Protein AF-A0A258B3Z6-F1 (afdb_monomer_lite)

Sequence (157 aa):
MPLRCSELRPTTVSSTLDAQGHAGKTSWTLSNAPADTHTAQIVAMACARYFIERSFQDAKSSLGLADYQTCGWLAWHHHMALVMLAMKFQLHERMLHAQAHPLLSTADIVELLRHHLLAAAVTPESVMAQLQHRHRKRQNSIDSAGRNQRPPDDLPK

Foldseek 3Di:
DDDDPVQWDFWDWDFDADPVRDGHDIDTDTDPDPPPDDSVVVVVVVVVVVVVVVLVVLLVPQVCLVVDDDPDPVSNVVSVVSSVVLSVVLVVVCVVCCPVCVPDDSNNVSVVCVVVVCVVQDDPVSVVVVVVVVVVVVVVVVVVVVVVPDDPPPDDD

pLDDT: mean 81.95, std 12.82, range [42.84, 95.75]

Secondary structure (DSSP, 8-state):
-PPPGGG----EEEEEEPTTS-EEEEEEE-----TTS-HHHHHHHHHHHHHHHHHHHHHHHHS-TT------HHHHHHHHHHHHHHHHHHHHHHHHTTTT-TT--HHHHHHHHHHHHHHHH--HHHHHHHHHHHHHHHHHHHHHHHHHHS-GGGS--

Structure (mmCIF, N/CA/C/O backbone):
data_AF-A0A258B3Z6-F1
#
_entry.id   AF-A0A258B3Z6-F1
#
loop_
_atom_site.group_PDB
_atom_site.id
_atom_site.type_symbol
_atom_site.label_atom_id
_atom_site.label_alt_id
_atom_site.label_comp_id
_atom_site.label_asym_id
_atom_site.label_entity_id
_atom_site.label_seq_id
_atom_site.pdbx_PDB_ins_code
_atom_site.Cartn_x
_atom_site.Cartn_y
_atom_site.Cartn_z
_atom_site.occupancy
_atom_site.B_iso_or_equiv
_atom_site.auth_seq_id
_atom_site.auth_comp_id
_atom_site.auth_asym_id
_atom_site.auth_atom_id
_atom_site.pdbx_PDB_model_num
ATOM 1 N N . MET A 1 1 ? -28.056 19.227 1.611 1.00 42.84 1 MET A N 1
ATOM 2 C CA . MET A 1 1 ? -28.483 20.057 2.759 1.00 42.84 1 MET A CA 1
ATOM 3 C C . MET A 1 1 ? -27.296 20.223 3.694 1.00 42.84 1 MET A C 1
ATOM 5 O O . MET A 1 1 ? -26.761 19.197 4.096 1.00 42.84 1 MET A O 1
ATOM 9 N N . PRO A 1 2 ? -26.835 21.447 3.999 1.00 50.47 2 PRO A N 1
ATOM 10 C CA . PRO A 1 2 ? -25.811 21.646 5.018 1.00 50.47 2 PRO A CA 1
ATOM 11 C C . PRO A 1 2 ? -26.442 21.484 6.406 1.00 50.47 2 PRO A C 1
ATOM 13 O O . PRO A 1 2 ? -27.459 22.105 6.713 1.00 50.47 2 PRO A O 1
ATOM 16 N N . LEU A 1 3 ? -25.860 20.612 7.223 1.00 48.69 3 LEU A N 1
ATOM 17 C CA . LEU A 1 3 ? -26.284 20.371 8.600 1.00 48.69 3 LEU A CA 1
ATOM 18 C C . LEU A 1 3 ? -25.861 21.558 9.473 1.00 48.69 3 LEU A C 1
ATOM 20 O O . LEU A 1 3 ? -24.740 22.057 9.349 1.00 48.69 3 LEU A O 1
ATOM 24 N N . ARG A 1 4 ? -26.764 22.048 10.331 1.00 52.25 4 ARG A N 1
ATOM 25 C CA . ARG A 1 4 ? -26.463 23.154 11.252 1.00 52.25 4 ARG A CA 1
ATOM 26 C C . ARG A 1 4 ? -25.600 22.634 12.399 1.00 52.25 4 ARG A C 1
ATOM 28 O O . ARG A 1 4 ? -25.882 21.582 12.960 1.00 52.25 4 ARG A O 1
ATOM 35 N N . CYS A 1 5 ? -24.611 23.427 12.809 1.00 46.09 5 CYS A N 1
ATOM 36 C CA . CYS A 1 5 ? -23.707 23.124 13.928 1.00 46.09 5 CYS A CA 1
ATOM 37 C C . CYS A 1 5 ? -24.450 22.806 15.252 1.00 46.09 5 CYS A C 1
ATOM 39 O O . CYS A 1 5 ? -23.914 22.127 16.118 1.00 46.09 5 CYS A O 1
ATOM 41 N N . SER A 1 6 ? -25.710 23.240 15.390 1.00 55.66 6 SER A N 1
ATOM 42 C CA . SER A 1 6 ? -26.583 22.976 16.542 1.00 55.66 6 SER A CA 1
ATOM 43 C C . SER A 1 6 ? -27.153 21.551 16.628 1.00 55.66 6 SER A C 1
ATOM 45 O O . SER A 1 6 ? -27.697 21.198 17.670 1.00 55.66 6 SER A O 1
ATOM 47 N N . GLU A 1 7 ? -27.079 20.748 15.560 1.00 54.47 7 GLU A N 1
ATOM 48 C CA . GLU A 1 7 ? -27.580 19.358 15.547 1.00 54.47 7 GLU A CA 1
ATOM 49 C C . GLU A 1 7 ? -26.497 18.316 15.866 1.00 54.47 7 GLU A 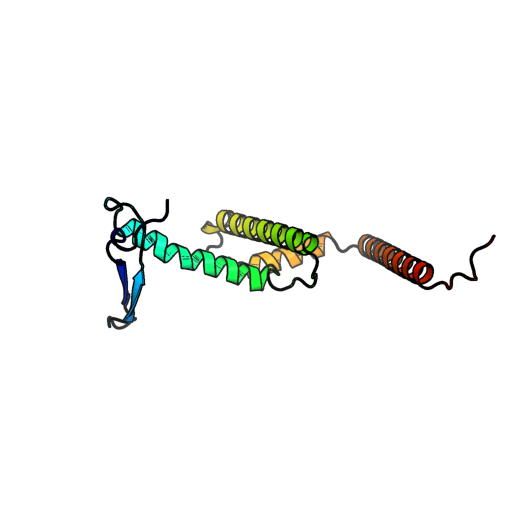C 1
ATOM 51 O O . GLU A 1 7 ? -26.793 17.136 16.047 1.00 54.47 7 GLU A O 1
ATOM 56 N N . LEU A 1 8 ? -25.243 18.751 16.009 1.00 53.97 8 LEU A N 1
ATOM 57 C CA . LEU A 1 8 ? -24.134 17.903 16.432 1.00 53.97 8 LEU A CA 1
ATOM 58 C C . LEU A 1 8 ? -24.225 17.681 17.955 1.00 53.97 8 LEU A C 1
ATOM 60 O O . LEU A 1 8 ? -24.019 18.603 18.744 1.00 53.97 8 LEU A O 1
ATOM 64 N N . ARG A 1 9 ? -24.569 16.457 18.376 1.00 55.47 9 ARG A N 1
ATOM 65 C CA . ARG A 1 9 ? -24.631 16.011 19.786 1.00 55.47 9 ARG A CA 1
ATOM 66 C C . ARG A 1 9 ? -23.438 15.106 20.150 1.00 55.47 9 ARG A C 1
ATOM 68 O O . ARG A 1 9 ? -22.700 14.689 19.262 1.00 55.47 9 ARG A O 1
ATOM 75 N N . PRO A 1 10 ? -23.147 14.924 21.454 1.00 54.91 10 PRO A N 1
ATOM 76 C CA . PRO A 1 10 ? -21.837 15.218 22.007 1.00 54.91 10 PRO A CA 1
ATOM 77 C C . PRO A 1 10 ? -20.781 14.185 21.633 1.00 54.91 10 PRO A C 1
ATOM 79 O O . PRO A 1 10 ? -20.937 12.977 21.781 1.00 54.91 10 PRO A O 1
ATOM 82 N N . THR A 1 11 ? -19.669 14.749 21.194 1.00 55.53 11 THR A N 1
ATOM 83 C CA . THR A 1 11 ? -18.304 14.397 21.547 1.00 55.53 11 THR A CA 1
ATOM 84 C C . THR A 1 11 ? -18.144 13.121 22.378 1.00 55.53 11 THR A C 1
ATOM 86 O O . THR A 1 11 ? -18.257 13.135 23.603 1.00 55.53 11 THR A O 1
ATOM 89 N N . THR A 1 12 ? -17.838 12.003 21.717 1.00 57.03 12 THR A N 1
ATOM 90 C CA . THR A 1 12 ? -17.417 10.805 22.448 1.00 57.03 12 THR A CA 1
ATOM 91 C C . THR A 1 12 ? -15.988 11.024 22.935 1.00 57.03 12 THR A C 1
ATOM 93 O O . THR A 1 12 ? -15.103 11.375 22.148 1.00 57.03 12 THR A O 1
ATOM 96 N N . VAL A 1 13 ? -15.786 10.871 24.244 1.00 60.09 13 VAL A N 1
ATOM 97 C CA . VAL A 1 13 ? -14.481 10.993 24.894 1.00 60.09 13 VAL A CA 1
ATOM 98 C C . VAL A 1 13 ? -13.855 9.613 24.974 1.00 60.09 13 VAL A C 1
ATOM 100 O O . VAL A 1 13 ? -14.380 8.731 25.648 1.00 60.09 13 VAL A O 1
ATOM 103 N N . SER A 1 14 ? -12.721 9.434 24.306 1.00 64.62 14 SER A N 1
ATOM 104 C CA . SER A 1 14 ? -11.861 8.273 24.519 1.00 64.62 14 SER A CA 1
ATOM 105 C C . SER A 1 14 ? -10.608 8.737 25.257 1.00 64.62 14 SER A C 1
ATOM 107 O O . SER A 1 14 ? -9.859 9.568 24.731 1.00 64.62 14 SER A O 1
ATOM 109 N N . SER A 1 15 ? -10.373 8.222 26.463 1.00 61.16 15 SER A N 1
ATOM 110 C CA . SER A 1 15 ? -9.105 8.384 27.177 1.00 61.16 15 SER A CA 1
ATOM 111 C C . SER A 1 15 ? -8.252 7.134 26.984 1.00 61.16 15 SER A C 1
ATOM 113 O O . SER A 1 15 ? -8.717 6.006 27.141 1.00 61.16 15 SER A O 1
ATOM 115 N N . THR A 1 16 ? -6.988 7.323 26.619 1.00 61.38 16 THR A N 1
ATOM 116 C CA . THR A 1 16 ? -5.997 6.245 26.684 1.00 61.38 16 THR A CA 1
ATOM 117 C C . THR A 1 16 ? -5.494 6.142 28.119 1.00 61.38 16 THR A C 1
ATOM 119 O O . THR A 1 16 ? -5.074 7.158 28.671 1.00 61.38 16 THR A O 1
ATOM 122 N N . LEU A 1 17 ? -5.515 4.953 28.714 1.00 65.62 17 LEU A N 1
ATOM 123 C CA . LEU A 1 17 ? -4.853 4.684 29.994 1.00 65.62 17 LEU A CA 1
ATOM 124 C C . LEU A 1 17 ? -3.386 4.334 29.723 1.00 65.62 17 LEU A C 1
ATOM 126 O O . LEU A 1 17 ? -3.095 3.623 28.759 1.00 65.62 17 LEU A O 1
ATOM 130 N N . ASP A 1 18 ? -2.465 4.855 30.530 1.00 68.19 18 ASP A N 1
ATOM 131 C CA . ASP A 1 18 ? -1.068 4.420 30.479 1.00 68.19 18 ASP A CA 1
ATOM 132 C C . ASP A 1 18 ? -0.891 3.040 31.152 1.00 68.19 18 ASP A C 1
ATOM 134 O O . ASP A 1 18 ? -1.810 2.498 31.771 1.00 68.19 18 ASP A O 1
ATOM 138 N N . ALA A 1 19 ? 0.304 2.450 31.045 1.00 63.25 19 ALA A N 1
ATOM 139 C CA . ALA A 1 19 ? 0.613 1.152 31.658 1.00 63.25 19 ALA A CA 1
ATOM 140 C C . ALA A 1 19 ? 0.548 1.158 33.204 1.00 63.25 19 ALA A C 1
ATOM 142 O O . ALA A 1 19 ? 0.630 0.097 33.818 1.00 63.25 19 ALA A O 1
ATOM 143 N N . GLN A 1 20 ? 0.418 2.334 33.829 1.00 70.75 20 GLN A N 1
ATOM 144 C CA . GLN A 1 20 ? 0.352 2.537 35.278 1.00 70.75 20 GLN A CA 1
ATOM 145 C C . GLN A 1 20 ? -1.060 2.937 35.753 1.00 70.75 20 GLN A C 1
ATOM 147 O O . GLN A 1 20 ? -1.266 3.146 36.945 1.00 70.75 20 GLN A O 1
ATOM 152 N N . GLY A 1 21 ? -2.045 2.998 34.848 1.00 63.91 21 GLY A N 1
ATOM 153 C CA . GLY A 1 21 ? -3.438 3.323 35.154 1.00 63.91 21 GLY A CA 1
ATOM 154 C C . GLY A 1 21 ? -3.749 4.818 35.293 1.00 63.91 21 GLY A C 1
ATOM 155 O O . GLY A 1 21 ? -4.877 5.160 35.649 1.00 63.91 21 GLY A O 1
ATOM 156 N N . HIS A 1 22 ? -2.812 5.722 35.000 1.00 71.00 22 HIS A N 1
ATOM 157 C CA . HIS A 1 22 ? -3.098 7.152 34.953 1.00 71.00 22 HIS A CA 1
ATOM 158 C C . HIS A 1 22 ? -3.884 7.515 33.690 1.00 71.00 22 HIS A C 1
ATOM 160 O O . HIS A 1 22 ? -3.708 6.942 32.608 1.00 71.00 22 HIS A O 1
ATOM 166 N N . ALA A 1 23 ? -4.754 8.518 33.835 1.00 64.12 23 ALA A N 1
ATOM 167 C CA . ALA A 1 23 ? -5.478 9.109 32.721 1.00 64.12 23 ALA A CA 1
ATOM 168 C C . ALA A 1 23 ? -4.476 9.757 31.753 1.00 64.12 23 ALA A C 1
ATOM 170 O O . ALA A 1 23 ? -3.927 10.824 32.024 1.00 64.12 23 ALA A O 1
ATOM 171 N N . GLY A 1 24 ? -4.221 9.082 30.633 1.00 70.00 24 GLY A N 1
ATOM 172 C CA . GLY A 1 24 ? -3.402 9.598 29.548 1.00 70.00 24 GLY A CA 1
ATOM 173 C C . GLY A 1 24 ? -4.154 10.634 28.711 1.00 70.00 24 GLY A C 1
ATOM 174 O O . GLY A 1 24 ? -5.061 11.327 29.171 1.00 70.00 24 GLY A O 1
ATOM 175 N N . LYS A 1 25 ? -3.773 10.764 27.438 1.00 75.75 25 LYS A N 1
ATOM 176 C CA . LYS A 1 25 ? -4.321 11.792 26.547 1.00 75.75 25 LYS A CA 1
ATOM 177 C C . LYS A 1 25 ? -5.818 11.571 26.289 1.00 75.75 25 LYS A C 1
ATOM 179 O O . LYS A 1 25 ? -6.220 10.563 25.711 1.00 75.75 25 LYS A O 1
ATOM 184 N N . THR A 1 26 ? -6.631 12.560 26.647 1.00 78.75 26 THR A N 1
ATOM 185 C CA . THR A 1 26 ? -8.063 12.597 26.325 1.00 78.75 26 THR A CA 1
ATOM 186 C C . THR A 1 26 ? -8.271 13.089 24.893 1.00 78.75 26 THR A C 1
ATOM 188 O O . THR A 1 26 ? -7.858 14.198 24.548 1.00 78.75 26 THR A O 1
ATOM 191 N N . SER A 1 27 ? -8.914 12.277 24.049 1.00 71.75 27 SER A N 1
ATOM 192 C CA . SER A 1 27 ? -9.300 12.654 22.686 1.00 71.75 27 SER A CA 1
ATOM 193 C C . SER A 1 27 ? -10.816 12.791 22.575 1.00 71.75 27 SER A C 1
ATOM 195 O O . SER A 1 27 ? -11.572 11.978 23.105 1.00 71.75 27 SER A O 1
ATOM 197 N N . TRP A 1 28 ? -11.243 13.844 21.885 1.00 80.56 28 TRP A N 1
ATOM 198 C CA . TRP A 1 28 ? -12.636 14.213 21.687 1.00 80.56 28 TRP A CA 1
ATOM 199 C C . TRP A 1 28 ? -12.983 14.004 20.212 1.00 80.56 28 TRP A C 1
ATOM 201 O O . TRP A 1 28 ? -12.353 14.614 19.348 1.00 80.56 28 TRP A O 1
ATOM 211 N N . THR A 1 29 ? -13.967 13.150 19.914 1.00 77.19 29 THR A N 1
ATOM 212 C CA . THR A 1 29 ? -14.414 12.903 18.530 1.00 77.19 29 THR A CA 1
ATOM 213 C C . THR A 1 29 ? -15.829 13.413 18.324 1.00 77.19 29 THR A C 1
ATOM 215 O O . THR A 1 29 ? -16.747 12.983 19.020 1.00 77.19 29 THR A O 1
ATOM 218 N N . LEU A 1 30 ? -16.008 14.304 17.348 1.00 82.06 30 LEU A N 1
ATOM 219 C CA . LEU A 1 30 ? -17.314 14.810 16.938 1.00 82.06 30 LEU A CA 1
ATOM 220 C C . LEU A 1 30 ? -17.882 13.936 15.815 1.00 82.06 30 LEU A C 1
ATOM 222 O O . LEU A 1 30 ? -17.179 13.640 14.850 1.00 82.06 30 LEU A O 1
ATOM 226 N N . SER A 1 31 ? -19.147 13.538 15.934 1.00 79.19 31 SER A N 1
ATOM 227 C CA . SER A 1 31 ? -19.838 12.721 14.936 1.00 79.19 31 SER A CA 1
ATOM 228 C C . SER A 1 31 ? -21.164 13.360 14.540 1.00 79.19 31 SER A C 1
ATOM 230 O O . SER A 1 31 ? -21.823 13.998 15.355 1.00 79.19 31 SER A O 1
ATOM 232 N N . ASN A 1 32 ? -21.551 13.157 13.282 1.00 85.69 32 ASN A N 1
ATOM 233 C CA . ASN A 1 32 ? -22.863 13.521 12.745 1.00 85.69 32 ASN A CA 1
ATOM 234 C C . ASN A 1 32 ? -23.795 12.295 12.636 1.00 85.69 32 ASN A C 1
ATOM 236 O O . ASN A 1 32 ? -24.712 12.259 11.818 1.00 85.69 32 ASN A O 1
ATOM 240 N N . ALA A 1 33 ? -23.514 11.233 13.391 1.00 83.00 33 ALA A N 1
ATOM 241 C CA . ALA A 1 33 ? -24.364 10.051 13.411 1.00 83.00 33 ALA A CA 1
ATOM 242 C C . ALA A 1 33 ? -25.746 10.376 14.027 1.00 83.00 33 ALA A C 1
ATOM 244 O O . ALA A 1 33 ? -25.823 11.227 14.919 1.00 83.00 33 ALA A O 1
ATOM 245 N N . PRO A 1 34 ? -26.835 9.712 13.586 1.00 82.56 34 PRO A N 1
ATOM 246 C CA . PRO A 1 34 ? -28.155 9.858 14.197 1.00 82.56 34 PRO A CA 1
ATOM 247 C C . PRO A 1 34 ? -28.119 9.623 15.710 1.00 82.56 34 PRO A C 1
ATOM 249 O O . PRO A 1 34 ? -27.330 8.809 16.190 1.00 82.56 34 PRO A O 1
ATOM 252 N N . ALA A 1 35 ? -29.017 10.273 16.453 1.00 77.56 35 ALA A N 1
ATOM 253 C CA . ALA A 1 35 ? -29.052 10.202 17.918 1.00 77.56 35 ALA A CA 1
ATOM 254 C C . ALA A 1 35 ? -29.264 8.781 18.485 1.00 77.56 35 ALA A C 1
ATOM 256 O O . ALA A 1 35 ? -28.900 8.531 19.627 1.00 77.56 35 ALA A O 1
ATOM 257 N N . ASP A 1 36 ? -29.818 7.865 17.687 1.00 83.81 36 ASP A N 1
ATOM 258 C CA . ASP A 1 36 ? -30.040 6.453 18.038 1.00 83.81 36 ASP A CA 1
ATOM 259 C C . ASP A 1 36 ? -28.802 5.559 17.784 1.00 83.81 36 ASP A C 1
ATOM 261 O O . ASP A 1 36 ? -28.819 4.343 17.955 1.00 83.81 36 ASP A O 1
ATOM 265 N N . THR A 1 37 ? -27.685 6.142 17.337 1.00 82.50 37 THR A N 1
ATOM 266 C CA . THR A 1 37 ? -26.469 5.373 17.048 1.00 82.50 37 THR A CA 1
ATOM 267 C C . THR A 1 37 ? -25.771 4.983 18.343 1.00 82.50 37 THR A C 1
ATOM 269 O O . THR A 1 37 ? -25.396 5.835 19.149 1.00 82.50 37 THR A O 1
ATOM 272 N N . HIS A 1 38 ? -25.524 3.687 18.522 1.00 85.19 38 HIS A N 1
ATOM 273 C CA . HIS A 1 38 ? -24.864 3.176 19.716 1.00 85.19 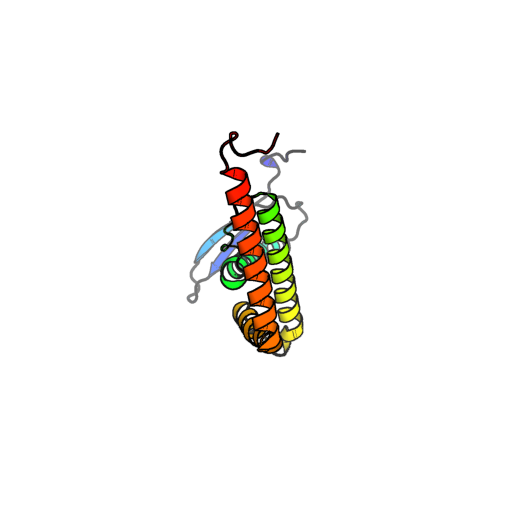38 HIS A CA 1
ATOM 274 C C . HIS A 1 38 ? -23.436 3.733 19.864 1.00 85.19 38 HIS A C 1
ATOM 276 O O . HIS A 1 38 ? -22.633 3.665 18.930 1.00 85.19 38 HIS A O 1
ATOM 282 N N . THR A 1 39 ? -23.075 4.203 21.063 1.00 82.69 39 THR A N 1
ATOM 283 C CA . THR A 1 39 ? -21.763 4.816 21.349 1.00 82.69 39 THR A CA 1
ATOM 284 C C . THR A 1 39 ? -20.591 3.935 20.917 1.00 82.69 39 THR A C 1
ATOM 286 O O . THR A 1 39 ? -19.624 4.437 20.351 1.00 82.69 39 THR A O 1
ATOM 289 N N . ALA A 1 40 ? -20.678 2.610 21.098 1.00 84.62 40 ALA A N 1
ATOM 290 C CA . ALA A 1 40 ? -19.601 1.708 20.676 1.00 84.62 40 ALA A CA 1
ATOM 291 C C . ALA A 1 40 ? -19.372 1.711 19.154 1.00 84.62 40 ALA A C 1
ATOM 293 O O . ALA A 1 40 ? -18.240 1.533 18.714 1.00 84.62 40 ALA A O 1
ATOM 294 N N . GLN A 1 41 ? -20.410 1.955 18.345 1.00 84.81 41 GLN A N 1
ATOM 295 C CA . GLN A 1 41 ? -20.257 2.088 16.893 1.00 84.81 41 GLN A CA 1
ATOM 296 C C . GLN A 1 41 ? -19.522 3.384 16.540 1.00 84.81 41 GLN A C 1
ATOM 298 O O . GLN A 1 41 ? -18.625 3.367 15.701 1.00 84.81 41 GLN A O 1
ATOM 303 N N . ILE A 1 42 ? -19.840 4.488 17.226 1.00 84.75 42 ILE A N 1
ATOM 304 C CA . ILE A 1 42 ? -19.155 5.777 17.046 1.00 84.75 42 ILE A CA 1
ATOM 305 C C . ILE A 1 42 ? -17.671 5.650 17.419 1.00 84.75 42 ILE A C 1
ATOM 307 O O . ILE A 1 42 ? -16.805 6.100 16.669 1.00 84.75 42 ILE A O 1
ATOM 311 N N . VAL A 1 43 ? -17.364 4.977 18.533 1.00 84.56 43 VAL A N 1
ATOM 312 C CA . VAL A 1 43 ? -15.979 4.687 18.940 1.00 84.56 43 VAL A CA 1
ATOM 313 C C . VAL A 1 43 ? -15.278 3.809 17.905 1.00 84.56 43 VAL A C 1
ATOM 315 O O . VAL A 1 43 ? -14.165 4.131 17.498 1.00 84.56 43 VAL A O 1
ATOM 318 N N . ALA A 1 44 ? -15.922 2.743 17.422 1.00 85.38 44 ALA A N 1
ATOM 319 C CA . ALA A 1 44 ? -15.342 1.871 16.402 1.00 85.38 44 ALA A CA 1
ATOM 320 C C . ALA A 1 44 ? -15.007 2.637 15.109 1.00 85.38 44 ALA A C 1
ATOM 322 O O . ALA A 1 44 ? -13.916 2.471 14.565 1.00 85.38 44 ALA A O 1
ATOM 323 N N . MET A 1 45 ? -15.895 3.527 14.653 1.00 85.81 45 MET A N 1
ATOM 324 C CA . MET A 1 45 ? -15.647 4.405 13.502 1.00 85.81 45 MET A CA 1
ATOM 325 C C . MET A 1 45 ? -14.473 5.362 13.752 1.00 85.81 45 MET A C 1
ATOM 327 O O . MET A 1 45 ? -13.621 5.534 12.881 1.00 85.81 45 MET A O 1
ATOM 331 N N . ALA A 1 46 ? -14.388 5.952 14.948 1.00 85.50 46 ALA A N 1
ATOM 332 C CA . ALA A 1 46 ? -13.282 6.830 15.323 1.00 85.50 46 ALA A CA 1
ATOM 333 C C . ALA A 1 46 ? -11.936 6.082 15.338 1.00 85.50 46 ALA A C 1
ATOM 335 O O . ALA A 1 46 ? -10.927 6.588 14.839 1.00 85.50 46 ALA A O 1
ATOM 336 N N . CYS A 1 47 ? -11.928 4.852 15.856 1.00 85.50 47 CYS A N 1
ATOM 337 C CA . CYS A 1 47 ? -10.758 3.979 15.867 1.00 85.50 47 CYS A CA 1
ATOM 338 C C . CYS A 1 47 ? -10.374 3.495 14.461 1.00 85.50 47 CYS A C 1
ATOM 340 O O . CYS A 1 47 ? -9.186 3.335 14.181 1.00 85.50 47 CYS A O 1
ATOM 342 N N . ALA A 1 48 ? -11.340 3.322 13.551 1.00 88.00 48 ALA A N 1
ATOM 343 C CA . ALA A 1 48 ? -11.088 2.866 12.184 1.00 88.00 48 ALA A CA 1
ATOM 344 C C . ALA A 1 48 ? -10.120 3.781 11.406 1.00 88.00 48 ALA A C 1
ATOM 346 O O . ALA A 1 48 ? -9.358 3.301 10.563 1.00 88.00 48 ALA A O 1
ATOM 347 N N . ARG A 1 49 ? -10.081 5.081 11.740 1.00 87.44 49 ARG A N 1
ATOM 348 C CA . ARG A 1 49 ? -9.140 6.063 11.171 1.00 87.44 49 ARG A CA 1
ATOM 349 C C . ARG A 1 49 ? -7.685 5.596 11.250 1.00 87.44 49 ARG A C 1
ATOM 351 O O . ARG A 1 49 ? -6.940 5.778 10.290 1.00 87.44 49 ARG A O 1
ATOM 358 N N . TYR A 1 50 ? -7.293 4.967 12.359 1.00 89.19 50 TYR A N 1
ATOM 359 C CA . TYR A 1 50 ? -5.929 4.472 12.543 1.00 89.19 50 TYR A CA 1
ATOM 360 C C . TYR A 1 50 ? -5.536 3.456 11.462 1.00 89.19 50 TYR A C 1
ATOM 362 O O . TYR A 1 50 ? -4.451 3.547 10.893 1.00 89.19 50 TYR A O 1
ATOM 370 N N . PHE A 1 51 ? -6.429 2.521 11.125 1.00 89.06 51 PHE A N 1
ATOM 371 C CA . PHE A 1 51 ? -6.150 1.504 10.108 1.00 89.06 51 PHE A CA 1
ATOM 372 C C . PHE A 1 51 ? -6.022 2.109 8.708 1.00 89.06 51 PHE A C 1
ATOM 374 O O . PHE A 1 51 ? -5.184 1.665 7.922 1.00 89.06 51 PHE A O 1
ATOM 381 N N . ILE A 1 52 ? -6.801 3.152 8.409 1.00 90.31 52 ILE A N 1
ATOM 382 C CA . ILE A 1 52 ? -6.698 3.896 7.147 1.00 90.31 52 ILE A CA 1
ATOM 383 C C . ILE A 1 52 ? -5.332 4.584 7.060 1.00 90.31 52 ILE A C 1
ATOM 385 O O . ILE A 1 52 ? -4.607 4.403 6.082 1.00 90.31 52 ILE A O 1
ATOM 389 N N . GLU A 1 53 ? -4.945 5.329 8.097 1.00 93.38 53 GLU A N 1
ATOM 390 C CA . GLU A 1 53 ? -3.647 6.010 8.156 1.00 93.38 53 GLU A CA 1
ATOM 391 C C . GLU A 1 53 ? -2.485 5.028 8.046 1.00 93.38 53 GLU A C 1
ATOM 393 O O . GLU A 1 53 ? -1.542 5.269 7.289 1.00 93.38 53 GLU A O 1
ATOM 398 N N . ARG A 1 54 ? -2.581 3.890 8.740 1.00 91.00 54 ARG A N 1
ATOM 399 C CA . ARG A 1 54 ? -1.562 2.848 8.673 1.00 91.00 54 ARG A CA 1
ATOM 400 C C . ARG A 1 54 ? -1.447 2.251 7.272 1.00 91.00 54 ARG A C 1
ATOM 402 O O . ARG A 1 54 ? -0.335 2.095 6.780 1.00 91.00 54 ARG A O 1
ATOM 409 N N . SER A 1 55 ? -2.573 2.004 6.603 1.00 90.81 55 SER A N 1
ATOM 410 C CA . SER A 1 55 ? -2.588 1.501 5.221 1.00 90.81 55 SER A CA 1
ATOM 411 C C . SER A 1 55 ? -1.910 2.478 4.253 1.00 90.81 55 SER A C 1
ATOM 413 O O . SER A 1 55 ? -1.121 2.069 3.404 1.00 90.81 55 SER A O 1
ATOM 415 N N . PHE A 1 56 ? -2.142 3.786 4.407 1.00 91.88 56 PHE A N 1
ATOM 416 C CA . PHE A 1 56 ? -1.454 4.799 3.600 1.00 91.88 56 PHE A CA 1
ATOM 417 C C . PHE A 1 56 ? 0.031 4.934 3.940 1.00 91.88 56 PHE A C 1
ATOM 419 O O . PHE A 1 56 ? 0.834 5.217 3.050 1.00 91.88 56 PHE A O 1
ATOM 426 N N . GLN A 1 57 ? 0.414 4.758 5.205 1.00 92.69 57 GLN A N 1
ATOM 427 C CA . GLN A 1 57 ? 1.818 4.753 5.609 1.00 92.69 57 GLN A CA 1
ATOM 428 C C . GLN A 1 57 ? 2.571 3.598 4.940 1.00 92.69 57 GLN A C 1
ATOM 430 O O . GLN A 1 57 ? 3.645 3.812 4.378 1.00 92.69 57 GLN A O 1
ATOM 435 N N . ASP A 1 58 ? 1.971 2.411 4.941 1.00 91.19 58 ASP A N 1
ATOM 436 C CA . ASP A 1 58 ? 2.493 1.216 4.283 1.00 91.19 58 ASP A CA 1
ATOM 437 C C . ASP A 1 58 ? 2.580 1.397 2.756 1.00 91.19 58 ASP A C 1
ATOM 439 O O . ASP A 1 58 ? 3.588 1.056 2.136 1.00 91.19 58 ASP A O 1
ATOM 443 N N . ALA A 1 59 ? 1.572 2.021 2.140 1.00 92.44 59 ALA A N 1
ATOM 444 C CA . ALA A 1 59 ? 1.592 2.317 0.710 1.00 92.44 59 ALA A CA 1
ATOM 445 C C . ALA A 1 59 ? 2.705 3.305 0.318 1.00 92.44 59 ALA A C 1
ATOM 447 O O . ALA A 1 59 ? 3.338 3.159 -0.729 1.00 92.44 59 ALA A O 1
ATOM 448 N N . LYS A 1 60 ? 2.974 4.308 1.162 1.00 91.56 60 LYS A N 1
ATOM 449 C CA . LYS A 1 60 ? 4.087 5.249 0.958 1.00 91.56 60 LYS A CA 1
ATOM 450 C C . LYS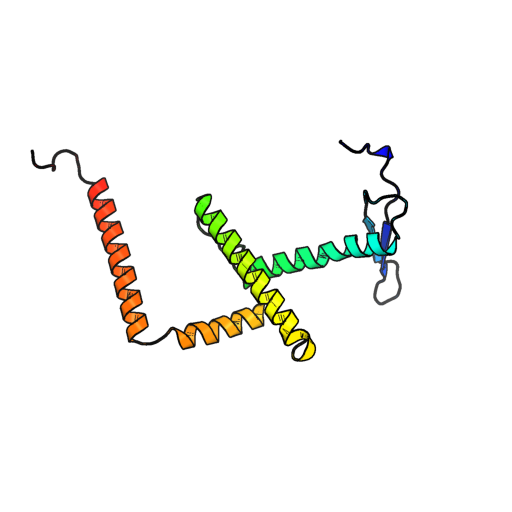 A 1 60 ? 5.441 4.575 1.093 1.00 91.56 60 LYS A C 1
ATOM 452 O O . LYS A 1 60 ? 6.305 4.851 0.274 1.00 91.56 60 LYS A O 1
ATOM 457 N N . SER A 1 61 ? 5.620 3.730 2.106 1.00 90.06 61 SER A N 1
ATOM 458 C CA . SER A 1 61 ? 6.918 3.119 2.401 1.00 90.06 61 SER A CA 1
ATOM 459 C C . SER A 1 61 ? 7.269 1.959 1.472 1.00 90.06 61 SER A C 1
ATOM 461 O O . SER A 1 61 ? 8.431 1.804 1.118 1.00 90.06 61 SER A O 1
ATOM 463 N N . SER A 1 62 ? 6.283 1.137 1.100 1.00 88.69 62 SER A N 1
ATOM 464 C CA . SER A 1 62 ? 6.529 -0.176 0.485 1.00 88.69 62 SER A CA 1
ATOM 465 C C . SER A 1 62 ? 5.994 -0.301 -0.943 1.00 88.69 62 SER A C 1
ATOM 467 O O . SER A 1 62 ? 6.501 -1.116 -1.707 1.00 88.69 62 SER A O 1
ATOM 469 N N . LEU A 1 63 ? 4.978 0.486 -1.321 1.00 90.56 63 LEU A N 1
ATOM 470 C CA . LEU A 1 63 ? 4.311 0.388 -2.631 1.00 90.56 63 LEU A CA 1
ATOM 471 C C . LEU A 1 63 ? 4.629 1.541 -3.590 1.00 90.56 63 LEU A C 1
ATOM 473 O O . LEU A 1 63 ? 4.070 1.603 -4.684 1.00 90.56 63 LEU A O 1
ATOM 477 N N . GLY A 1 64 ? 5.494 2.471 -3.187 1.00 90.38 64 GLY A N 1
ATOM 478 C CA . GLY A 1 64 ? 5.905 3.589 -4.031 1.00 90.38 64 GLY A CA 1
ATOM 479 C C . GLY A 1 64 ? 4.832 4.660 -4.226 1.00 90.38 64 GLY A C 1
ATOM 480 O O . GLY A 1 64 ? 4.866 5.395 -5.215 1.00 90.38 64 GLY A O 1
ATOM 481 N N . LEU A 1 65 ? 3.885 4.811 -3.287 1.00 91.94 65 LEU A N 1
ATOM 482 C CA . LEU A 1 65 ? 2.916 5.917 -3.340 1.00 91.94 65 LEU A CA 1
ATOM 483 C C . LEU A 1 65 ? 3.614 7.292 -3.334 1.00 91.94 65 LEU A C 1
ATOM 485 O O . LEU A 1 65 ? 3.096 8.241 -3.918 1.00 91.94 65 LEU A O 1
ATOM 489 N N . ALA A 1 66 ? 4.788 7.393 -2.701 1.00 90.38 66 ALA A N 1
ATOM 490 C CA . ALA A 1 66 ? 5.606 8.606 -2.662 1.00 90.38 66 ALA A CA 1
ATOM 491 C C . ALA A 1 66 ? 6.654 8.698 -3.794 1.00 90.38 66 ALA A C 1
ATOM 493 O O . ALA A 1 66 ? 7.239 9.762 -3.974 1.00 90.38 66 ALA A O 1
ATOM 494 N N . ASP A 1 67 ? 6.851 7.637 -4.585 1.00 87.06 67 ASP A N 1
ATOM 495 C CA . ASP A 1 67 ? 7.973 7.504 -5.532 1.00 87.06 67 ASP A CA 1
ATOM 496 C C . ASP A 1 67 ? 7.609 7.867 -6.987 1.00 87.06 67 ASP A C 1
ATOM 498 O O . ASP A 1 67 ? 8.231 7.396 -7.942 1.00 87.06 67 ASP A O 1
ATOM 502 N N . TYR A 1 68 ? 6.588 8.702 -7.198 1.00 84.19 68 TYR A N 1
ATOM 503 C CA . TYR A 1 68 ? 6.202 9.135 -8.543 1.00 84.19 68 TYR A CA 1
ATOM 504 C C . TYR A 1 68 ? 7.044 10.333 -9.001 1.00 84.19 68 TYR A C 1
ATOM 506 O O . TYR A 1 68 ? 7.181 11.326 -8.296 1.00 84.19 68 TYR A O 1
ATOM 514 N N . GLN A 1 69 ? 7.592 10.260 -10.214 1.00 85.25 69 GLN A N 1
ATOM 515 C CA . GLN A 1 69 ? 8.470 11.306 -10.770 1.00 85.25 69 GLN A CA 1
ATOM 516 C C . GLN A 1 69 ? 7.806 12.109 -11.902 1.00 85.25 69 GLN A C 1
ATOM 518 O O . GLN A 1 69 ? 8.416 12.999 -12.487 1.00 85.25 69 GLN A O 1
ATOM 523 N N . THR A 1 70 ? 6.559 11.788 -12.256 1.00 79.38 70 THR A N 1
ATOM 524 C CA . THR A 1 70 ? 5.869 12.386 -13.405 1.00 79.38 70 THR A CA 1
ATOM 525 C C . THR A 1 70 ? 4.935 13.516 -12.983 1.00 79.38 70 THR A C 1
ATOM 527 O O . THR A 1 70 ? 4.067 13.304 -12.141 1.00 79.38 70 THR A O 1
ATOM 530 N N . CYS A 1 71 ? 5.024 14.672 -13.648 1.00 81.81 71 CYS A N 1
ATOM 531 C CA . CYS A 1 71 ? 4.125 15.816 -13.422 1.00 81.81 71 CYS A CA 1
ATOM 532 C C . CYS A 1 71 ? 2.850 15.804 -14.292 1.00 81.81 71 CYS A C 1
ATOM 534 O O . CYS A 1 71 ? 2.068 16.749 -14.255 1.00 81.81 71 CYS A O 1
ATOM 536 N N . GLY A 1 72 ? 2.634 14.769 -15.112 1.00 90.25 72 GLY A N 1
ATOM 537 C CA . GLY A 1 72 ? 1.455 14.673 -15.976 1.00 90.25 72 GLY A CA 1
ATOM 538 C C . GLY A 1 72 ? 0.236 14.117 -15.239 1.00 90.25 72 GLY A C 1
ATOM 539 O O . GLY A 1 72 ? 0.342 13.085 -14.581 1.00 90.25 72 GLY A O 1
ATOM 540 N N . TRP A 1 73 ? -0.935 14.741 -15.415 1.00 90.75 73 TRP A N 1
ATOM 541 C CA . TRP A 1 73 ? -2.195 14.304 -14.790 1.00 90.75 73 TRP A CA 1
ATOM 542 C C . TRP A 1 73 ? -2.529 12.834 -15.074 1.00 90.75 73 TRP A C 1
ATOM 544 O O . TRP A 1 73 ? -2.816 12.065 -14.160 1.00 90.75 73 TRP A O 1
ATOM 554 N N . LEU A 1 74 ? -2.436 12.423 -16.342 1.00 93.31 74 LEU A N 1
ATOM 555 C CA . LEU A 1 74 ? -2.735 11.052 -16.756 1.00 93.31 74 LEU A CA 1
ATOM 556 C C . LEU A 1 74 ? -1.747 10.041 -16.156 1.00 93.31 74 LEU A C 1
ATOM 558 O O . LEU A 1 74 ? -2.150 8.990 -15.663 1.00 93.31 74 LEU A O 1
ATOM 562 N N . ALA A 1 75 ? -0.455 10.377 -16.164 1.00 90.44 75 ALA A N 1
ATOM 563 C CA . ALA A 1 75 ? 0.589 9.533 -15.590 1.00 90.44 75 ALA A CA 1
ATOM 564 C C . ALA A 1 75 ? 0.394 9.355 -14.076 1.00 90.44 75 ALA A C 1
ATOM 566 O O . ALA A 1 75 ? 0.463 8.232 -13.578 1.00 90.44 75 ALA A O 1
ATOM 567 N N . TRP A 1 76 ? 0.056 10.435 -13.364 1.00 91.94 76 TRP A N 1
ATOM 568 C CA . TRP A 1 76 ? -0.294 10.380 -11.946 1.00 91.94 76 TRP A CA 1
ATOM 569 C C . TRP A 1 76 ? -1.514 9.486 -11.693 1.00 91.94 76 TRP A C 1
ATOM 571 O O . TRP A 1 76 ? -1.479 8.645 -10.797 1.00 91.94 76 TRP A O 1
ATOM 581 N N . HIS A 1 77 ? -2.563 9.598 -12.512 1.00 93.06 77 HIS A N 1
ATOM 582 C CA . HIS A 1 77 ? -3.776 8.795 -12.350 1.00 93.06 77 HIS A CA 1
ATOM 583 C C . HIS A 1 77 ? -3.510 7.293 -12.531 1.00 93.06 77 HIS A C 1
ATOM 585 O O . HIS A 1 77 ? -3.969 6.475 -11.733 1.00 93.06 77 HIS A O 1
ATOM 591 N N . HIS A 1 78 ? -2.716 6.925 -13.542 1.00 93.19 78 HIS A N 1
ATOM 592 C CA . HIS A 1 78 ? -2.285 5.540 -13.731 1.00 93.19 78 HIS A CA 1
ATOM 593 C C . HIS A 1 78 ? -1.429 5.038 -12.566 1.00 93.19 78 HIS A C 1
ATOM 595 O O . HIS A 1 78 ? -1.633 3.914 -12.110 1.00 93.19 78 HIS A O 1
ATOM 601 N N . HIS A 1 79 ? -0.521 5.869 -12.045 1.00 93.56 79 HIS A N 1
ATOM 602 C CA . HIS A 1 79 ? 0.280 5.516 -10.871 1.00 93.56 79 HIS A CA 1
ATOM 603 C C . HIS A 1 79 ? -0.601 5.247 -9.647 1.00 93.56 79 HIS A C 1
ATOM 605 O O . HIS A 1 79 ? -0.480 4.194 -9.025 1.00 93.56 79 HIS A O 1
ATOM 611 N N . MET A 1 80 ? -1.553 6.136 -9.343 1.00 93.81 80 MET A N 1
ATOM 612 C CA . MET A 1 80 ? -2.494 5.938 -8.232 1.00 93.81 80 MET A CA 1
ATOM 613 C C . MET A 1 80 ? -3.305 4.646 -8.388 1.00 93.81 80 MET A C 1
ATOM 615 O O . MET A 1 80 ? -3.457 3.905 -7.418 1.00 93.81 80 MET A O 1
ATOM 619 N N . ALA A 1 81 ? -3.782 4.338 -9.599 1.00 95.12 81 ALA A N 1
ATOM 620 C CA . ALA A 1 81 ? -4.521 3.105 -9.867 1.00 95.12 81 ALA A CA 1
ATOM 621 C C . ALA A 1 81 ? -3.668 1.845 -9.622 1.00 95.12 81 ALA A C 1
ATOM 623 O O . ALA A 1 81 ? -4.144 0.892 -9.002 1.00 95.12 81 ALA A O 1
ATOM 624 N N . LEU A 1 82 ? -2.401 1.848 -10.052 1.00 94.50 82 LEU A N 1
ATOM 625 C CA . LEU A 1 82 ? -1.468 0.743 -9.804 1.00 94.50 82 LEU A CA 1
ATOM 626 C C . LEU A 1 82 ? -1.161 0.576 -8.311 1.00 94.50 82 LEU A C 1
ATOM 628 O O . LEU A 1 82 ? -1.167 -0.548 -7.811 1.00 94.50 82 LEU A O 1
ATOM 632 N N . VAL A 1 83 ? -0.969 1.675 -7.578 1.00 94.38 83 VAL A N 1
ATOM 633 C CA . VAL A 1 83 ? -0.758 1.629 -6.123 1.00 94.38 83 VAL A CA 1
ATOM 634 C C . VAL A 1 83 ? -1.996 1.087 -5.401 1.00 94.38 83 VAL A C 1
ATOM 636 O O . VAL A 1 83 ? -1.867 0.247 -4.512 1.00 94.38 83 VAL A O 1
ATOM 639 N N . MET A 1 84 ? -3.207 1.498 -5.796 1.00 94.50 84 MET A N 1
ATOM 640 C CA . MET A 1 84 ? -4.453 0.953 -5.237 1.00 94.50 84 MET A CA 1
ATOM 641 C C . MET A 1 84 ? -4.606 -0.546 -5.496 1.00 94.50 84 MET A C 1
ATOM 643 O O . MET A 1 84 ? -5.007 -1.290 -4.597 1.00 94.50 84 MET A O 1
ATOM 647 N N . LEU A 1 85 ? -4.247 -1.007 -6.696 1.00 95.75 85 LEU A N 1
ATOM 648 C CA . LEU A 1 85 ? -4.238 -2.430 -7.021 1.00 95.75 85 LEU A CA 1
ATOM 649 C C . LEU A 1 85 ? -3.241 -3.201 -6.143 1.00 95.75 85 LEU A C 1
ATOM 651 O O . LEU A 1 85 ? -3.589 -4.257 -5.613 1.00 95.75 85 LEU A O 1
ATOM 655 N N . ALA A 1 86 ? -2.037 -2.661 -5.942 1.00 94.00 86 ALA A N 1
ATOM 656 C CA . ALA A 1 86 ? -1.021 -3.272 -5.092 1.00 94.00 86 ALA A CA 1
ATOM 657 C C . ALA A 1 86 ? -1.455 -3.334 -3.615 1.00 94.00 86 ALA A C 1
ATOM 659 O O . ALA A 1 86 ? -1.316 -4.382 -2.985 1.00 94.00 86 ALA A O 1
ATOM 660 N N . MET A 1 87 ? -2.077 -2.272 -3.083 1.00 93.75 87 MET A N 1
ATOM 661 C CA . MET A 1 87 ? -2.660 -2.276 -1.732 1.00 93.75 87 MET A CA 1
ATOM 662 C C . MET A 1 87 ? -3.721 -3.371 -1.575 1.00 93.75 87 MET A C 1
ATOM 664 O O . MET A 1 87 ? -3.720 -4.105 -0.587 1.00 93.75 87 MET A O 1
ATOM 668 N N . LYS A 1 88 ? -4.615 -3.518 -2.565 1.00 94.50 88 LYS A N 1
ATOM 669 C CA . LYS A 1 88 ? -5.636 -4.576 -2.565 1.00 94.50 88 LYS A CA 1
ATOM 670 C C . LYS A 1 88 ? -5.005 -5.966 -2.577 1.00 94.50 88 LYS A C 1
ATOM 672 O O . LYS A 1 88 ? -5.471 -6.838 -1.848 1.00 94.50 88 LYS A O 1
ATOM 677 N N . PHE A 1 89 ? -3.982 -6.175 -3.404 1.00 93.75 89 PHE A N 1
ATOM 678 C CA . PHE A 1 89 ? -3.261 -7.445 -3.466 1.00 93.75 89 PHE A CA 1
ATOM 679 C C . PHE A 1 89 ? -2.648 -7.794 -2.105 1.00 93.75 89 PHE A C 1
ATOM 681 O O . PHE A 1 89 ? -2.905 -8.868 -1.576 1.00 93.75 89 PHE A O 1
ATOM 688 N N . GLN A 1 90 ? -1.931 -6.861 -1.480 1.00 91.88 90 GLN A N 1
ATOM 689 C CA . GLN A 1 90 ? -1.317 -7.104 -0.173 1.00 91.88 90 GLN A CA 1
ATOM 690 C C . GLN A 1 90 ? -2.341 -7.396 0.917 1.00 91.88 90 GLN A C 1
ATOM 692 O O . GLN A 1 90 ? -2.141 -8.307 1.716 1.00 91.88 90 GLN A O 1
ATOM 697 N N . LEU A 1 91 ? -3.448 -6.652 0.952 1.00 92.44 91 LEU A N 1
ATOM 698 C CA . LEU A 1 91 ? -4.523 -6.931 1.898 1.00 92.44 91 LEU A CA 1
ATOM 699 C C . LEU A 1 91 ? -5.087 -8.342 1.691 1.00 92.44 91 LEU A C 1
ATOM 701 O O . LEU A 1 91 ? -5.303 -9.059 2.664 1.00 92.44 91 LEU A O 1
ATOM 705 N N . HIS A 1 92 ? -5.285 -8.748 0.436 1.00 94.31 92 HIS A N 1
ATOM 706 C CA . HIS A 1 92 ? -5.770 -10.081 0.098 1.00 94.31 92 HIS A CA 1
ATOM 707 C C . HIS A 1 92 ? -4.817 -11.184 0.580 1.00 94.31 92 HIS A C 1
ATOM 709 O O . HIS A 1 92 ? -5.261 -12.092 1.280 1.00 94.31 92 HIS A O 1
ATOM 715 N N . GLU A 1 93 ? -3.517 -11.063 0.300 1.00 93.19 93 GLU A N 1
ATOM 716 C CA . GLU A 1 93 ? -2.496 -12.020 0.751 1.00 93.19 93 GLU A CA 1
ATOM 717 C C . GLU A 1 93 ? -2.433 -12.117 2.281 1.00 93.19 93 GLU A C 1
ATOM 719 O O . GLU A 1 93 ? -2.403 -13.207 2.854 1.00 93.19 93 GLU A O 1
ATOM 724 N N . ARG A 1 94 ? -2.501 -10.976 2.977 1.00 91.56 94 ARG A N 1
ATOM 725 C CA . ARG A 1 94 ? -2.535 -10.948 4.447 1.00 91.56 94 ARG A CA 1
ATOM 726 C C . ARG A 1 94 ? -3.762 -11.656 5.009 1.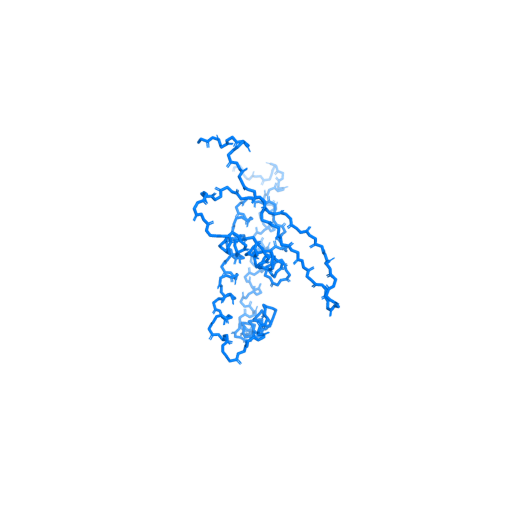00 91.56 94 ARG A C 1
ATOM 728 O O . ARG A 1 94 ? -3.654 -12.325 6.030 1.00 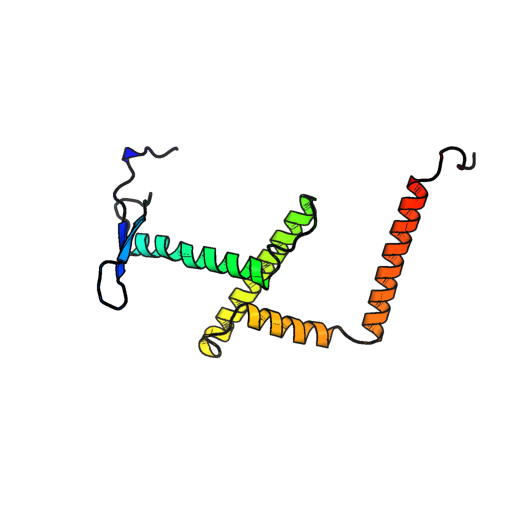91.56 94 ARG A O 1
ATOM 735 N N . MET A 1 95 ? -4.922 -11.496 4.374 1.00 92.38 95 MET A N 1
ATOM 736 C CA . MET A 1 95 ? -6.152 -12.171 4.794 1.00 92.38 95 MET A CA 1
ATOM 737 C C . MET A 1 95 ? -6.080 -13.677 4.541 1.00 92.38 95 MET A C 1
ATOM 739 O O . MET A 1 95 ? -6.479 -14.453 5.407 1.00 92.38 95 MET A O 1
ATOM 743 N N . LEU A 1 96 ? -5.542 -14.085 3.390 1.00 93.94 96 LEU A N 1
ATOM 744 C CA . LEU A 1 96 ? -5.375 -15.490 3.027 1.00 93.94 96 LEU A CA 1
ATOM 745 C C . LEU A 1 96 ? -4.452 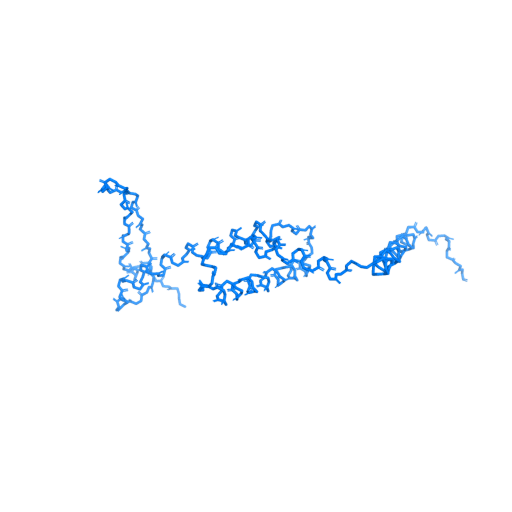-16.220 4.014 1.00 93.94 96 LEU A C 1
ATOM 747 O O . LEU A 1 96 ? -4.752 -17.329 4.451 1.00 93.94 96 LEU A O 1
ATOM 751 N N . HIS A 1 97 ? -3.359 -15.569 4.414 1.00 92.00 97 HIS A N 1
ATOM 752 C CA . HIS A 1 97 ? -2.343 -16.144 5.294 1.00 92.00 97 HIS A CA 1
ATOM 753 C C . HIS A 1 97 ? -2.497 -15.762 6.770 1.00 92.00 97 HIS A C 1
ATOM 755 O O . HIS A 1 97 ? -1.623 -16.088 7.571 1.00 92.00 97 HIS A O 1
ATOM 761 N N . ALA A 1 98 ? -3.609 -15.135 7.163 1.00 89.81 98 ALA A N 1
ATOM 762 C CA . ALA A 1 98 ? -3.803 -14.609 8.515 1.00 89.81 98 ALA A CA 1
ATOM 763 C C . ALA A 1 98 ? -3.639 -15.668 9.621 1.00 89.81 98 ALA A C 1
ATOM 765 O O . ALA A 1 98 ? -3.147 -15.352 10.702 1.00 89.81 98 ALA A O 1
ATOM 766 N N . GLN A 1 99 ? -4.032 -16.921 9.357 1.00 89.25 99 GLN A N 1
ATOM 767 C CA . GLN A 1 99 ? -3.905 -18.017 10.326 1.00 89.25 99 GLN A CA 1
ATOM 768 C C . GLN A 1 99 ? -2.487 -18.600 10.383 1.00 89.25 99 GLN A C 1
ATOM 770 O O . GLN A 1 99 ? -1.998 -18.915 11.463 1.00 89.25 99 GLN A O 1
ATOM 775 N N . ALA A 1 100 ? -1.827 -18.743 9.231 1.00 91.00 100 ALA A N 1
ATOM 776 C CA . ALA A 1 100 ? -0.497 -19.347 9.144 1.00 91.00 100 ALA A CA 1
ATOM 777 C C . ALA A 1 100 ? 0.616 -18.367 9.551 1.00 91.00 100 ALA A C 1
ATOM 779 O O . ALA A 1 100 ? 1.589 -18.751 10.196 1.00 91.00 100 ALA A O 1
ATOM 780 N N . HIS A 1 101 ? 0.464 -17.092 9.187 1.00 88.69 101 HIS A N 1
ATOM 781 C CA . HIS A 1 101 ? 1.462 -16.044 9.376 1.00 88.69 101 HIS A CA 1
ATOM 782 C C . HIS A 1 101 ? 0.799 -14.751 9.885 1.00 88.69 101 HIS A C 1
ATOM 784 O O . HIS A 1 101 ? 0.684 -13.773 9.145 1.00 88.69 101 HIS A O 1
ATOM 790 N N . PRO A 1 102 ? 0.381 -14.700 11.163 1.00 85.94 102 PRO A N 1
ATOM 791 C CA . PRO A 1 102 ? -0.353 -13.555 11.713 1.00 85.94 102 PRO A CA 1
ATOM 792 C C . PRO A 1 102 ? 0.464 -12.250 11.745 1.00 85.94 102 PRO A C 1
ATOM 794 O O . PRO A 1 102 ? -0.107 -11.162 11.746 1.00 85.94 102 PRO A O 1
ATOM 797 N N . LEU A 1 103 ? 1.799 -12.347 11.754 1.00 88.94 103 LEU A N 1
ATOM 798 C CA . LEU A 1 103 ? 2.722 -11.206 11.774 1.00 88.94 103 LEU A CA 1
ATOM 799 C C . LEU A 1 103 ? 3.260 -10.822 10.390 1.00 88.94 103 LEU A C 1
ATOM 801 O O . LEU A 1 103 ? 4.133 -9.961 10.311 1.00 88.94 103 LEU A O 1
ATOM 805 N N . LEU A 1 104 ? 2.757 -11.434 9.311 1.00 88.12 104 LEU A N 1
ATOM 806 C CA . LEU A 1 104 ? 3.205 -11.138 7.952 1.00 88.12 104 LEU A CA 1
ATOM 807 C C . LEU A 1 104 ? 3.066 -9.639 7.683 1.00 88.12 104 LEU A C 1
ATOM 809 O O . LEU A 1 104 ? 1.958 -9.103 7.760 1.00 88.12 104 LEU A O 1
ATOM 813 N N . SER A 1 105 ? 4.169 -8.946 7.405 1.00 89.00 105 SER A N 1
ATOM 814 C CA . SER A 1 105 ? 4.154 -7.508 7.154 1.00 89.00 105 SER A CA 1
ATOM 815 C C . SER A 1 105 ? 3.996 -7.195 5.668 1.00 89.00 105 SER A C 1
ATOM 817 O O . SER A 1 105 ? 4.226 -8.021 4.785 1.00 89.00 105 SER A O 1
ATOM 819 N N . THR A 1 106 ? 3.594 -5.960 5.386 1.00 87.12 106 THR A N 1
ATOM 820 C CA . THR A 1 106 ? 3.523 -5.424 4.026 1.00 87.12 106 THR A CA 1
ATOM 821 C C . THR A 1 106 ? 4.886 -5.494 3.324 1.00 87.12 106 THR A C 1
ATOM 823 O O . THR A 1 106 ? 4.956 -5.866 2.154 1.00 87.12 106 THR A O 1
ATOM 826 N N . ALA A 1 107 ? 5.968 -5.196 4.048 1.00 88.75 107 ALA A N 1
ATOM 827 C CA . ALA A 1 107 ? 7.331 -5.235 3.527 1.00 88.75 107 ALA A CA 1
ATOM 828 C C . ALA A 1 107 ? 7.777 -6.662 3.173 1.00 88.75 107 ALA A C 1
ATOM 830 O O . ALA A 1 107 ? 8.378 -6.856 2.120 1.00 88.75 107 ALA A O 1
ATOM 831 N N . ASP A 1 108 ? 7.416 -7.659 3.988 1.00 91.06 108 ASP A N 1
ATOM 832 C CA . ASP A 1 108 ? 7.765 -9.064 3.730 1.00 91.06 108 ASP A CA 1
ATOM 833 C C . ASP A 1 108 ? 7.141 -9.561 2.424 1.00 91.06 108 ASP A C 1
ATOM 835 O O . ASP A 1 108 ? 7.807 -10.203 1.617 1.00 91.06 108 ASP A O 1
ATOM 839 N N . ILE A 1 109 ? 5.873 -9.211 2.172 1.00 90.56 109 ILE A N 1
ATOM 840 C CA . ILE A 1 109 ? 5.185 -9.560 0.920 1.00 90.56 109 ILE A CA 1
ATOM 841 C C . ILE A 1 109 ? 5.891 -8.915 -0.277 1.00 90.56 109 ILE A C 1
ATOM 843 O O . ILE A 1 109 ? 6.084 -9.569 -1.301 1.00 90.56 109 ILE A O 1
ATOM 847 N N . VAL A 1 110 ? 6.299 -7.645 -0.168 1.00 90.31 110 VAL A N 1
ATOM 848 C CA . VAL A 1 110 ? 7.050 -6.971 -1.242 1.00 90.31 110 VAL A CA 1
ATOM 849 C C . VAL A 1 110 ? 8.393 -7.651 -1.482 1.00 90.31 110 VAL A C 1
ATOM 851 O O . VAL A 1 110 ? 8.773 -7.838 -2.636 1.00 90.31 110 VAL A O 1
ATOM 854 N N . GLU A 1 111 ? 9.102 -8.041 -0.425 1.00 89.38 111 GLU A N 1
ATOM 855 C CA . GLU A 1 111 ? 10.402 -8.699 -0.550 1.00 89.38 111 GLU A CA 1
ATOM 856 C C . GLU A 1 111 ? 10.271 -10.097 -1.175 1.00 89.38 111 GLU A C 1
ATOM 858 O O . GLU A 1 111 ? 11.022 -10.441 -2.089 1.00 89.38 111 GLU A O 1
ATOM 863 N N . LEU A 1 112 ? 9.247 -10.861 -0.785 1.00 89.75 112 LEU A N 1
ATOM 864 C CA . LEU A 1 112 ? 8.902 -12.135 -1.421 1.00 89.75 112 LEU A CA 1
ATOM 865 C C . LEU A 1 112 ? 8.596 -11.952 -2.911 1.00 89.75 112 LEU A C 1
ATOM 867 O O . LEU A 1 112 ? 9.155 -12.656 -3.754 1.00 89.75 112 LEU A O 1
ATOM 871 N N . LEU A 1 113 ? 7.749 -10.979 -3.257 1.00 88.44 113 LEU A N 1
ATOM 872 C CA . LEU A 1 113 ? 7.438 -10.671 -4.652 1.00 88.44 113 LEU A CA 1
ATOM 873 C C . LEU A 1 113 ? 8.685 -10.261 -5.430 1.00 88.44 113 LEU A C 1
ATOM 875 O O . LEU A 1 113 ? 8.876 -10.723 -6.551 1.00 88.44 113 LEU A O 1
ATOM 879 N N . ARG A 1 114 ? 9.551 -9.422 -4.855 1.00 86.25 114 ARG A N 1
ATOM 880 C CA . ARG A 1 114 ? 10.811 -9.017 -5.484 1.00 86.25 114 ARG A CA 1
ATOM 881 C C . ARG A 1 114 ? 11.656 -10.241 -5.810 1.00 86.25 114 ARG A C 1
ATOM 883 O O . ARG A 1 114 ? 12.136 -10.352 -6.934 1.00 86.25 114 ARG A O 1
ATOM 890 N N . HIS A 1 115 ? 11.798 -11.169 -4.871 1.00 86.12 115 HIS A N 1
ATOM 891 C CA . HIS A 1 115 ? 12.567 -12.383 -5.096 1.00 86.12 115 HIS A CA 1
ATOM 892 C C . HIS A 1 115 ? 11.946 -13.264 -6.193 1.00 86.12 115 HIS A C 1
ATOM 894 O O . HIS A 1 115 ? 12.620 -13.613 -7.163 1.00 86.12 115 HIS A O 1
ATOM 900 N N . HIS A 1 116 ? 10.650 -13.568 -6.096 1.00 85.00 116 HIS A N 1
ATOM 901 C CA . HIS A 1 116 ? 9.981 -14.492 -7.014 1.00 85.00 116 HIS A CA 1
ATOM 902 C C . HIS A 1 116 ? 9.767 -13.920 -8.420 1.00 85.00 116 HIS A C 1
ATOM 904 O O . HIS A 1 116 ? 9.982 -14.625 -9.407 1.00 85.00 116 HIS A O 1
ATOM 910 N N . LEU A 1 117 ? 9.382 -12.647 -8.538 1.00 82.88 117 LEU A N 1
ATOM 911 C CA . LEU A 1 117 ? 9.150 -12.008 -9.835 1.00 82.88 117 LEU A CA 1
ATOM 912 C C . LEU A 1 117 ? 10.459 -11.784 -10.592 1.00 82.88 117 LEU A C 1
ATOM 914 O O . LEU A 1 117 ? 10.498 -11.989 -11.803 1.00 82.88 117 LEU A O 1
ATOM 918 N N . LEU A 1 118 ? 11.538 -11.394 -9.903 1.00 72.31 118 LEU A N 1
ATOM 919 C CA . LEU A 1 118 ? 12.841 -11.233 -10.550 1.00 72.31 118 LEU A CA 1
ATOM 920 C C . LEU A 1 118 ? 13.431 -12.588 -10.944 1.00 72.31 118 LEU A C 1
ATOM 922 O O . LEU A 1 118 ? 13.924 -12.724 -12.060 1.00 72.31 118 LEU A O 1
ATOM 926 N N . ALA A 1 119 ? 13.327 -13.606 -10.087 1.00 69.81 119 ALA A N 1
ATOM 927 C CA . ALA A 1 119 ? 13.815 -14.946 -10.409 1.00 69.81 119 ALA A CA 1
ATOM 928 C C . ALA A 1 119 ? 13.092 -15.551 -11.625 1.00 69.81 119 ALA A C 1
ATOM 930 O O . ALA A 1 119 ? 13.736 -16.131 -12.495 1.00 69.81 119 ALA A O 1
ATOM 931 N N . ALA A 1 120 ? 11.773 -15.365 -11.729 1.00 64.56 120 ALA A N 1
ATOM 932 C CA . ALA A 1 120 ? 10.999 -15.844 -12.873 1.00 64.56 120 ALA A CA 1
ATOM 933 C C . ALA A 1 120 ? 11.284 -15.063 -14.171 1.00 64.56 120 ALA A C 1
ATOM 935 O O . ALA A 1 120 ? 11.109 -15.594 -15.266 1.00 64.56 120 ALA A O 1
ATOM 936 N N . ALA A 1 121 ? 11.709 -13.800 -14.065 1.00 66.69 121 ALA A N 1
ATOM 937 C CA . ALA A 1 121 ? 11.875 -12.911 -15.211 1.00 66.69 121 ALA A CA 1
ATOM 938 C C . ALA A 1 121 ? 13.301 -12.862 -15.780 1.00 66.69 121 ALA A C 1
ATOM 940 O O . ALA A 1 121 ? 13.475 -12.371 -16.899 1.00 66.69 121 ALA A O 1
ATOM 941 N N . VAL A 1 122 ? 14.321 -13.320 -15.048 1.00 75.62 122 VAL A N 1
ATOM 942 C CA . VAL A 1 122 ? 15.729 -13.146 -15.439 1.00 75.62 122 VAL A CA 1
ATOM 943 C C . VAL A 1 122 ? 16.267 -14.406 -16.115 1.00 75.62 122 VAL A C 1
ATOM 945 O O . VAL A 1 122 ? 16.794 -15.313 -15.480 1.00 75.62 122 VAL A O 1
ATOM 948 N N . THR A 1 123 ? 16.180 -14.427 -17.444 1.00 84.06 123 THR A N 1
ATOM 949 C CA . THR A 1 123 ? 16.964 -15.313 -18.312 1.00 84.06 123 THR A CA 1
ATOM 950 C C . THR A 1 123 ? 17.903 -14.453 -19.163 1.00 84.06 123 THR A C 1
ATOM 952 O O . THR A 1 123 ? 17.589 -13.290 -19.430 1.00 84.06 123 THR A O 1
ATOM 955 N N . PRO A 1 124 ? 19.057 -14.964 -19.629 1.00 83.75 124 PRO A N 1
ATOM 956 C CA . PRO A 1 124 ? 19.950 -14.187 -20.497 1.00 83.75 124 PRO A CA 1
ATOM 957 C C . PRO A 1 124 ? 19.235 -13.635 -21.744 1.00 83.75 124 PRO A C 1
ATOM 959 O O . PRO A 1 124 ? 19.485 -12.509 -22.177 1.00 83.75 124 PRO A O 1
ATOM 962 N N . GLU A 1 125 ? 18.288 -14.407 -22.276 1.00 86.62 125 GLU A N 1
ATOM 963 C CA . GLU A 1 125 ? 17.469 -14.051 -23.433 1.00 86.62 125 GLU A CA 1
ATOM 964 C C . GLU A 1 125 ? 16.475 -12.928 -23.116 1.00 86.62 125 GLU A C 1
ATOM 966 O O . GLU A 1 125 ? 16.395 -11.952 -23.866 1.00 86.62 125 GLU A O 1
ATOM 971 N N . SER A 1 126 ? 15.763 -13.002 -21.983 1.00 83.69 126 SER A N 1
ATOM 972 C CA . SER A 1 126 ? 14.834 -11.941 -21.573 1.00 83.69 126 SER A CA 1
ATOM 973 C C . SER A 1 126 ? 15.570 -10.629 -21.291 1.00 83.69 126 SER A C 1
ATOM 975 O O . SER A 1 126 ? 15.093 -9.556 -21.671 1.00 83.69 126 SER A O 1
ATOM 977 N N . VAL A 1 127 ? 16.767 -10.704 -20.699 1.00 86.00 127 VAL A N 1
ATOM 978 C CA . VAL A 1 127 ? 17.633 -9.545 -20.446 1.00 86.00 127 VAL A CA 1
ATOM 979 C C . VAL A 1 127 ? 18.055 -8.898 -21.764 1.00 86.00 127 VAL A C 1
ATOM 981 O O . VAL A 1 127 ? 17.949 -7.675 -21.912 1.00 86.00 127 VAL A O 1
ATOM 984 N N . MET A 1 128 ? 18.480 -9.698 -22.747 1.00 89.75 128 MET A N 1
ATOM 985 C CA . MET A 1 128 ? 18.868 -9.199 -24.067 1.00 89.75 128 MET A CA 1
ATOM 986 C C . MET A 1 128 ? 17.681 -8.572 -24.810 1.00 89.75 128 MET A C 1
ATOM 988 O O . MET A 1 128 ? 17.803 -7.472 -25.356 1.00 89.75 128 MET A O 1
ATOM 992 N N . ALA A 1 129 ? 16.506 -9.204 -24.769 1.00 88.25 129 ALA A N 1
ATOM 993 C CA . ALA A 1 129 ? 15.287 -8.666 -25.368 1.00 88.25 129 ALA A CA 1
ATOM 994 C C . ALA A 1 129 ? 14.888 -7.313 -24.741 1.00 88.25 129 ALA A C 1
ATOM 996 O O . ALA A 1 129 ? 14.592 -6.346 -25.453 1.00 88.25 129 ALA A O 1
ATOM 997 N N . GLN A 1 130 ? 14.949 -7.196 -23.409 1.00 86.75 130 GLN A N 1
ATOM 998 C CA . GLN A 1 130 ? 14.695 -5.938 -22.699 1.00 86.75 130 GLN A CA 1
ATOM 999 C C . GLN A 1 130 ? 15.733 -4.858 -23.037 1.00 86.75 130 GLN A C 1
ATOM 1001 O O . GLN A 1 130 ? 15.384 -3.681 -23.189 1.00 86.75 130 GLN A O 1
ATOM 1006 N N . LEU A 1 131 ? 17.012 -5.227 -23.161 1.00 91.38 131 LEU A N 1
ATOM 1007 C CA . LEU A 1 131 ? 18.080 -4.319 -23.580 1.00 91.38 131 LEU A CA 1
ATOM 1008 C C . LEU A 1 131 ? 17.781 -3.746 -24.972 1.00 91.38 131 LEU A C 1
ATOM 1010 O O . LEU A 1 131 ? 17.715 -2.525 -25.132 1.00 91.38 131 LEU A O 1
ATOM 1014 N N . GLN A 1 132 ? 17.520 -4.613 -25.950 1.00 95.25 132 GLN A N 1
ATOM 1015 C CA . GLN A 1 132 ? 17.213 -4.216 -27.324 1.00 95.25 132 GLN A CA 1
ATOM 1016 C C . GLN A 1 132 ? 15.963 -3.329 -27.404 1.00 95.25 132 GLN A C 1
ATOM 1018 O O . GLN A 1 132 ? 15.954 -2.330 -28.128 1.00 95.25 132 GLN A O 1
ATOM 1023 N N . HIS A 1 133 ? 14.919 -3.632 -26.626 1.00 91.19 133 HIS A N 1
ATOM 1024 C CA . HIS A 1 133 ? 13.723 -2.791 -26.550 1.00 91.19 133 HIS A CA 1
ATOM 1025 C C . HIS A 1 133 ? 14.045 -1.375 -26.041 1.00 91.19 133 HIS A C 1
ATOM 1027 O O . HIS A 1 133 ? 13.631 -0.382 -26.647 1.00 91.19 133 HIS A O 1
ATOM 1033 N N . ARG A 1 134 ? 14.829 -1.261 -24.958 1.00 93.75 134 ARG A N 1
ATOM 1034 C CA . ARG A 1 134 ? 15.260 0.040 -24.415 1.00 93.75 134 ARG A CA 1
ATOM 1035 C C . ARG A 1 134 ? 16.143 0.807 -25.398 1.00 93.75 134 ARG A C 1
ATOM 1037 O O . ARG A 1 134 ? 15.988 2.020 -25.518 1.00 93.75 134 ARG A O 1
ATOM 1044 N N . HIS A 1 135 ? 17.027 0.117 -26.120 1.00 95.50 135 HIS A N 1
ATOM 1045 C CA . HIS A 1 135 ? 17.876 0.720 -27.154 1.00 95.50 135 HIS A CA 1
ATOM 1046 C C . HIS A 1 135 ? 17.025 1.339 -28.260 1.00 95.50 135 HIS A C 1
ATOM 1048 O O . HIS A 1 135 ? 17.219 2.501 -28.603 1.00 95.50 135 HIS A O 1
ATOM 1054 N N . ARG A 1 136 ? 16.010 0.608 -28.733 1.00 94.69 136 ARG A N 1
ATOM 1055 C CA . ARG A 1 136 ? 15.074 1.096 -29.751 1.00 94.69 136 ARG A CA 1
ATOM 1056 C C . ARG A 1 136 ? 14.313 2.339 -29.295 1.00 94.69 136 ARG A C 1
ATOM 1058 O O . ARG A 1 136 ? 14.224 3.306 -30.040 1.00 94.69 136 ARG A O 1
ATOM 1065 N N . LYS A 1 137 ? 13.806 2.352 -28.056 1.00 92.19 137 LYS A N 1
ATOM 1066 C CA . LYS A 1 137 ? 13.127 3.535 -27.497 1.00 92.19 137 LYS A CA 1
ATOM 1067 C C . LYS A 1 137 ? 14.054 4.748 -27.395 1.00 92.19 137 LYS A C 1
ATOM 1069 O O . LYS A 1 137 ? 13.633 5.847 -27.743 1.00 92.19 137 LYS A O 1
ATOM 1074 N N . ARG A 1 138 ? 15.306 4.553 -26.959 1.00 93.19 138 ARG A N 1
ATOM 1075 C CA . ARG A 1 138 ? 16.312 5.628 -26.926 1.00 93.19 138 ARG A CA 1
ATOM 1076 C C . ARG A 1 138 ? 16.602 6.166 -28.322 1.00 93.19 138 ARG A C 1
ATOM 1078 O O . ARG A 1 138 ? 16.573 7.378 -28.492 1.00 93.19 138 ARG A O 1
ATOM 1085 N N . GLN A 1 139 ? 16.793 5.287 -29.307 1.00 93.25 139 GLN A N 1
ATOM 1086 C CA . GLN A 1 139 ? 17.035 5.700 -30.690 1.00 93.25 139 GLN A CA 1
ATOM 1087 C C . GLN A 1 139 ? 15.864 6.520 -31.236 1.00 93.25 139 GLN A C 1
ATOM 1089 O O . GLN A 1 139 ? 16.063 7.639 -31.688 1.00 93.25 139 GLN A O 1
ATOM 1094 N N . ASN A 1 140 ? 14.629 6.043 -31.059 1.00 92.12 140 ASN A N 1
ATOM 1095 C CA . ASN A 1 140 ? 13.436 6.777 -31.483 1.00 92.12 140 ASN A CA 1
ATOM 1096 C C . ASN A 1 140 ? 13.334 8.166 -30.828 1.00 92.12 140 ASN A C 1
ATOM 1098 O O . ASN A 1 140 ? 12.899 9.120 -31.474 1.00 92.12 140 ASN A O 1
ATOM 1102 N N . SER A 1 141 ? 13.728 8.287 -29.554 1.00 89.62 141 SER A N 1
ATOM 1103 C CA . SER A 1 141 ? 13.766 9.569 -28.843 1.00 89.62 141 SER A CA 1
ATOM 1104 C C . SER A 1 141 ? 14.838 10.507 -29.405 1.00 89.62 141 SER A C 1
ATOM 1106 O O . SER A 1 141 ? 14.559 11.692 -29.574 1.00 89.62 141 SER A O 1
ATOM 1108 N N . ILE A 1 142 ? 16.035 9.990 -29.709 1.00 89.75 142 ILE A N 1
ATOM 1109 C CA . ILE A 1 142 ? 17.128 10.746 -30.341 1.00 89.75 142 ILE A CA 1
ATOM 1110 C C . ILE A 1 142 ? 16.686 11.233 -31.721 1.00 89.75 142 ILE A C 1
ATOM 1112 O O . ILE A 1 142 ? 16.763 12.425 -32.001 1.00 89.75 142 ILE A O 1
ATOM 1116 N N . ASP A 1 143 ? 16.140 10.342 -32.550 1.00 91.75 143 ASP A N 1
ATOM 1117 C CA . ASP A 1 143 ? 15.684 10.673 -33.900 1.00 91.75 143 ASP A CA 1
ATOM 1118 C C . ASP A 1 143 ? 14.554 11.711 -33.863 1.00 91.75 143 ASP A C 1
ATOM 1120 O O . ASP A 1 143 ? 14.496 12.612 -34.697 1.00 91.75 143 ASP A O 1
ATOM 1124 N N . SER A 1 144 ? 13.650 11.613 -32.880 1.00 87.88 144 SER A N 1
ATOM 1125 C CA . SER A 1 144 ? 12.580 12.593 -32.685 1.00 87.88 144 SER A CA 1
ATOM 1126 C C . SER A 1 144 ? 13.102 13.959 -32.255 1.00 87.88 144 SER A C 1
ATOM 1128 O O . SER A 1 144 ? 12.632 14.970 -32.774 1.00 87.88 144 SER A O 1
ATOM 1130 N N . ALA A 1 145 ? 14.066 14.005 -31.333 1.00 86.75 145 ALA A N 1
ATOM 1131 C CA . ALA A 1 145 ? 14.702 15.253 -30.925 1.00 86.75 145 ALA A CA 1
ATOM 1132 C C . ALA A 1 145 ? 15.473 15.884 -32.094 1.00 86.75 145 ALA A C 1
ATOM 1134 O O . ALA A 1 145 ? 15.326 17.078 -32.342 1.00 86.75 145 ALA A O 1
ATOM 1135 N N . GLY A 1 146 ? 16.202 15.074 -32.871 1.00 85.00 146 GLY A N 1
ATOM 1136 C CA . GLY A 1 146 ? 16.911 15.518 -34.071 1.00 85.00 146 GLY A CA 1
ATOM 1137 C C . GLY A 1 146 ? 15.976 16.081 -35.145 1.00 85.00 146 GLY A C 1
ATOM 1138 O O . GLY A 1 146 ? 16.276 17.119 -35.728 1.00 85.00 146 GLY A O 1
ATOM 1139 N N . ARG A 1 147 ? 14.802 15.467 -35.366 1.00 79.75 147 ARG A N 1
ATOM 1140 C CA . ARG A 1 147 ? 13.764 16.024 -36.257 1.00 79.75 147 ARG A CA 1
ATOM 1141 C C . ARG A 1 147 ? 13.254 17.390 -35.792 1.00 79.75 147 ARG A C 1
ATOM 1143 O O . ARG A 1 147 ? 13.013 18.244 -36.632 1.00 79.75 147 ARG A O 1
ATOM 1150 N N . ASN A 1 148 ? 13.101 17.597 -34.484 1.00 76.81 148 ASN A N 1
ATOM 1151 C CA . ASN A 1 148 ? 12.576 18.848 -33.928 1.00 76.81 148 ASN A CA 1
ATOM 1152 C C . ASN A 1 148 ? 13.634 19.968 -33.838 1.00 76.81 148 ASN A C 1
ATOM 1154 O O . ASN A 1 148 ? 13.279 21.125 -33.645 1.00 76.81 148 ASN A O 1
ATOM 1158 N N . GLN A 1 149 ? 14.925 19.630 -33.952 1.00 75.56 149 GLN A N 1
ATOM 1159 C CA . GLN A 1 149 ? 16.050 20.573 -33.887 1.00 75.56 149 GLN A CA 1
ATOM 1160 C C . GLN A 1 149 ? 16.631 20.945 -35.264 1.00 75.56 149 GLN A C 1
ATOM 1162 O O . GLN A 1 149 ? 17.540 21.772 -35.322 1.00 75.56 149 GLN A O 1
ATOM 1167 N N . ARG A 1 150 ? 16.136 20.369 -36.374 1.00 64.69 150 ARG A N 1
ATOM 1168 C CA . ARG A 1 150 ? 16.583 20.757 -37.723 1.00 64.69 150 ARG A CA 1
ATOM 1169 C C . ARG A 1 150 ? 16.137 22.188 -38.057 1.00 64.69 150 ARG A C 1
ATOM 1171 O O . ARG A 1 150 ? 14.945 22.476 -37.942 1.00 64.69 150 ARG A O 1
ATOM 1178 N N . PRO A 1 151 ? 17.051 23.070 -38.503 1.00 64.56 151 PRO A N 1
ATOM 1179 C CA . PRO A 1 151 ? 16.685 24.372 -39.048 1.00 64.56 151 PRO A CA 1
ATOM 1180 C C . PRO A 1 151 ? 15.783 24.216 -40.289 1.00 64.56 151 PRO A C 1
ATOM 1182 O O . PRO A 1 151 ? 15.931 23.238 -41.024 1.00 64.56 151 PRO A O 1
ATOM 1185 N N . PRO A 1 152 ? 14.877 25.171 -40.571 1.00 64.75 152 PRO A N 1
ATOM 1186 C CA . PRO A 1 152 ? 13.944 25.089 -41.703 1.00 64.75 152 PRO A CA 1
ATOM 1187 C C . PRO A 1 152 ? 14.602 25.097 -43.098 1.00 64.75 152 PRO A C 1
ATOM 1189 O O . PRO A 1 152 ? 13.903 24.879 -44.083 1.00 64.75 152 PRO A O 1
ATOM 1192 N N . ASP A 1 153 ? 15.917 25.314 -43.189 1.00 64.69 153 ASP A N 1
ATOM 1193 C CA . ASP A 1 153 ? 16.667 25.425 -44.451 1.00 64.69 153 ASP A CA 1
ATOM 1194 C C . ASP A 1 153 ? 17.064 24.060 -45.067 1.00 64.69 153 ASP A C 1
ATOM 1196 O O . ASP A 1 153 ? 17.440 23.991 -46.232 1.00 64.69 153 ASP A O 1
ATOM 1200 N N . ASP A 1 154 ? 16.928 22.957 -44.316 1.00 62.91 154 ASP A N 1
ATOM 1201 C CA . ASP A 1 154 ? 17.360 21.601 -44.720 1.00 62.91 154 ASP A CA 1
ATOM 1202 C C . ASP A 1 154 ? 16.221 20.693 -45.254 1.00 62.91 154 ASP A C 1
ATOM 1204 O O . ASP A 1 154 ? 16.381 19.471 -45.360 1.00 62.91 154 ASP A O 1
ATOM 1208 N N . LEU A 1 155 ? 15.041 21.239 -45.571 1.00 59.06 155 LEU A N 1
ATOM 1209 C CA . LEU A 1 155 ? 13.939 20.463 -46.163 1.00 59.06 155 LEU A CA 1
ATOM 1210 C C . LEU A 1 155 ? 14.074 20.412 -47.699 1.00 59.06 155 LEU A C 1
ATOM 1212 O O . LEU A 1 155 ? 14.144 21.469 -48.329 1.00 59.06 155 LEU A O 1
ATOM 1216 N N . PRO A 1 156 ? 14.088 19.222 -48.336 1.00 62.78 156 PRO A N 1
ATOM 1217 C CA . PRO A 1 156 ? 14.088 19.140 -49.794 1.00 62.78 156 PRO A CA 1
ATOM 1218 C C . PRO A 1 156 ? 12.789 19.745 -50.348 1.00 62.78 156 PRO A C 1
ATOM 1220 O O . PRO A 1 156 ? 11.706 19.442 -49.842 1.00 62.78 156 PRO A O 1
ATOM 1223 N N . LYS A 1 157 ? 12.931 20.622 -51.351 1.00 61.31 157 LYS A N 1
ATOM 1224 C CA . LYS A 1 157 ? 11.819 21.247 -52.085 1.00 61.31 157 LYS A CA 1
ATOM 1225 C C . LYS A 1 157 ? 10.964 20.222 -52.819 1.00 61.31 157 LYS A C 1
ATOM 1227 O O . LYS A 1 157 ? 11.549 19.255 -53.357 1.00 61.31 157 LYS A O 1
#

Radius of gyration: 26.67 Å; chains: 1; bounding box: 50×45×87 Å